Protein AF-A0AB37RE10-F1 (afdb_monomer_lite)

pLDDT: mean 87.5, std 12.58, range [38.84, 96.75]

Secondary structure (DSSP, 8-state):
------PBPPPHHHHHHHHHHHHHHHHHHHTTT-GGGGTS-EEEEEEEEETTEEEEEEEEE-SS-EEEEEEEEETTTTEEEEEEE---

Sequence (88 aa):
MPRKKAFISIPDHQADDFRAAQKSGLQLKYGKEHPGLLTAPDSFSFESKTGSVYKGIHRFFFAKHTTEIDFSYDCETQRWWVTRDFND

Radius of gyration: 13.28 Å; chains: 1; bounding box: 34×34×32 Å

Organism: Pseudomonas amygdali pv. lachrymans (NCBI:txid53707)

Foldseek 3Di:
DPPPQDWDDDPPVLVVLLVVQVLVQCCVPAVPPNVVQSVFDKDKTWRDDDVQKTKIKIWGDDPPDIFIFIWMARSVVSHIYTPGGPPD

Structure (mmCIF, N/CA/C/O backbone):
data_AF-A0AB37RE10-F1
#
_entry.id   AF-A0AB37RE10-F1
#
loop_
_atom_site.group_PDB
_atom_site.id
_atom_site.type_symbol
_atom_site.label_atom_id
_atom_site.label_alt_id
_atom_site.label_comp_id
_atom_site.label_asym_id
_atom_site.label_entity_id
_atom_site.label_seq_id
_atom_site.pdbx_PDB_ins_code
_atom_site.Cartn_x
_atom_site.Cartn_y
_atom_site.Cartn_z
_atom_site.occupancy
_atom_site.B_iso_or_equiv
_atom_site.auth_seq_id
_atom_site.auth_comp_id
_atom_site.auth_asym_id
_atom_site.auth_atom_id
_atom_site.pdbx_PDB_model_num
ATOM 1 N N . MET A 1 1 ? -9.044 26.724 -12.409 1.00 38.84 1 MET A N 1
ATOM 2 C CA . MET A 1 1 ? -8.931 25.528 -13.273 1.00 38.84 1 MET A CA 1
ATOM 3 C C . MET A 1 1 ? -8.915 24.299 -12.375 1.00 38.84 1 MET A C 1
ATOM 5 O O . MET A 1 1 ? -8.057 24.257 -11.498 1.00 38.84 1 MET A O 1
ATOM 9 N N . PRO A 1 2 ? -9.849 23.344 -12.505 1.00 44.28 2 PRO A N 1
ATOM 10 C CA . PRO A 1 2 ? -9.758 22.101 -11.748 1.00 44.28 2 PRO A CA 1
ATOM 11 C C . PRO A 1 2 ? -8.504 21.357 -12.220 1.00 44.28 2 PRO A C 1
ATOM 13 O O . PRO A 1 2 ? -8.353 21.086 -13.411 1.00 44.28 2 PRO A O 1
ATOM 16 N N . ARG A 1 3 ? -7.559 21.086 -11.310 1.00 44.56 3 ARG A N 1
ATOM 17 C CA . ARG A 1 3 ? -6.393 20.256 -11.632 1.00 4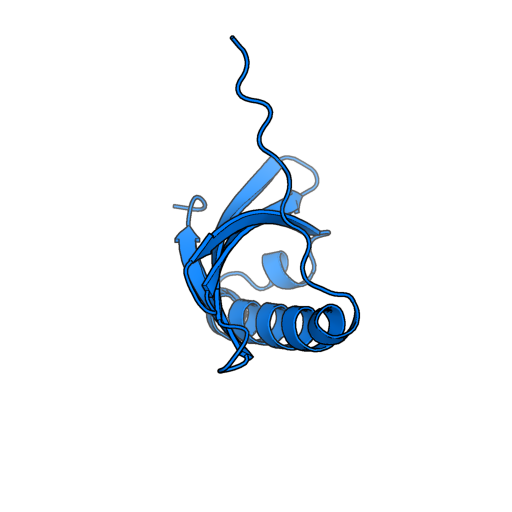4.56 3 ARG A CA 1
ATOM 18 C C . ARG A 1 3 ? -6.930 18.865 -11.970 1.00 44.56 3 ARG A C 1
ATOM 20 O O . ARG A 1 3 ? -7.394 18.168 -11.073 1.00 44.56 3 ARG A O 1
ATOM 27 N N . LYS A 1 4 ? -6.886 18.466 -13.246 1.00 47.72 4 LYS A N 1
ATOM 28 C CA . LYS A 1 4 ? -6.989 17.053 -13.632 1.00 47.72 4 LYS A CA 1
ATOM 29 C C . LYS A 1 4 ? -5.830 16.339 -12.931 1.00 47.72 4 LYS A C 1
ATOM 31 O O . LYS A 1 4 ? -4.705 16.397 -13.416 1.00 47.72 4 LYS A O 1
ATOM 36 N N . LYS A 1 5 ? -6.068 15.749 -11.754 1.00 55.91 5 LYS A N 1
ATOM 37 C CA . LYS A 1 5 ? -5.114 14.813 -11.152 1.00 55.91 5 LYS A CA 1
ATOM 38 C C . LYS A 1 5 ? -5.044 13.633 -12.118 1.00 55.91 5 LYS A C 1
ATOM 40 O O . LYS A 1 5 ? -6.021 12.905 -12.269 1.00 55.91 5 LYS A O 1
ATOM 45 N N . ALA A 1 6 ? -3.949 13.526 -12.864 1.00 57.62 6 ALA A N 1
ATOM 46 C CA . ALA A 1 6 ? -3.688 12.352 -13.677 1.00 57.62 6 ALA A CA 1
ATOM 47 C C . ALA A 1 6 ? -3.480 11.185 -12.707 1.00 57.62 6 ALA A C 1
ATOM 49 O O . ALA A 1 6 ? -2.538 11.207 -11.918 1.00 57.62 6 ALA A O 1
ATOM 50 N N . PHE A 1 7 ? -4.397 10.220 -12.714 1.00 67.31 7 PHE A N 1
ATOM 51 C CA . PHE A 1 7 ? -4.235 8.999 -11.938 1.00 67.31 7 PHE A CA 1
ATOM 52 C C . PHE A 1 7 ? -3.040 8.239 -12.503 1.00 67.31 7 PHE A C 1
ATOM 54 O O . PHE A 1 7 ? -3.006 7.915 -13.692 1.00 67.31 7 PHE A O 1
ATOM 61 N N . ILE A 1 8 ? -2.041 7.992 -11.661 1.00 8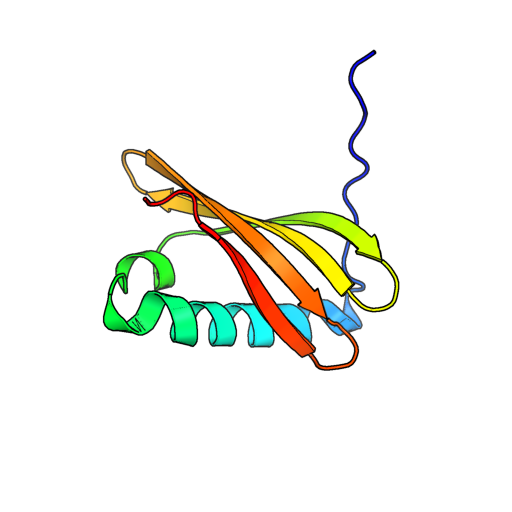3.00 8 ILE A N 1
ATOM 62 C CA . ILE A 1 8 ? -0.914 7.146 -12.038 1.00 83.00 8 ILE A CA 1
ATOM 63 C C . ILE A 1 8 ? -1.363 5.703 -11.842 1.00 83.00 8 ILE A C 1
ATOM 65 O O . ILE A 1 8 ? -2.006 5.373 -10.849 1.00 83.00 8 ILE A O 1
ATOM 69 N N . SER A 1 9 ? -1.052 4.844 -12.804 1.00 83.00 9 SER A N 1
ATOM 70 C CA . SER A 1 9 ? -1.294 3.408 -12.678 1.00 83.00 9 SER A CA 1
ATOM 71 C C . SER A 1 9 ? 0.026 2.709 -12.390 1.00 83.00 9 SER A C 1
ATOM 73 O O . SER A 1 9 ? 1.056 3.057 -12.975 1.00 83.00 9 SER A O 1
ATOM 75 N N . ILE A 1 10 ? 0.000 1.741 -11.475 1.00 83.62 10 ILE A N 1
ATOM 76 C CA . ILE A 1 10 ? 1.086 0.771 -11.361 1.00 83.62 10 ILE A CA 1
ATOM 77 C C . ILE A 1 10 ? 1.034 -0.132 -12.605 1.00 83.62 10 ILE A C 1
ATOM 79 O O . ILE A 1 10 ? -0.064 -0.509 -13.011 1.00 83.62 10 ILE A O 1
ATOM 83 N N . PRO A 1 11 ? 2.178 -0.458 -13.232 1.00 85.44 11 PRO A N 1
ATOM 84 C CA . PRO A 1 11 ? 2.221 -1.432 -14.319 1.00 85.44 11 PRO A CA 1
ATOM 85 C C . PRO A 1 11 ? 1.642 -2.786 -13.892 1.00 85.44 11 PRO A C 1
ATOM 87 O O . PRO A 1 11 ? 1.923 -3.235 -12.785 1.00 85.44 11 PRO A O 1
ATOM 90 N N . ASP A 1 12 ? 0.925 -3.478 -14.780 1.00 85.31 12 ASP A N 1
ATOM 91 C CA . ASP A 1 12 ? 0.233 -4.738 -14.449 1.00 85.31 12 ASP A CA 1
ATOM 92 C C . ASP A 1 12 ? 1.154 -5.796 -13.821 1.00 85.31 12 ASP A C 1
ATOM 94 O O . ASP A 1 12 ? 0.783 -6.449 -12.852 1.00 85.31 12 ASP A O 1
ATOM 98 N N . HIS A 1 13 ? 2.397 -5.909 -14.299 1.00 83.38 13 HIS A N 1
ATOM 99 C CA . HIS A 1 13 ? 3.384 -6.853 -13.757 1.00 83.38 13 HIS A CA 1
ATOM 100 C C . HIS A 1 13 ? 3.835 -6.541 -12.317 1.00 83.38 13 HIS A C 1
ATOM 102 O O . HIS A 1 13 ? 4.432 -7.394 -11.678 1.00 83.38 13 HIS A O 1
ATOM 108 N N . GLN A 1 14 ? 3.573 -5.330 -11.814 1.00 86.25 14 GLN A N 1
ATOM 109 C CA . GLN A 1 14 ? 3.844 -4.895 -10.437 1.00 86.25 14 GLN A CA 1
ATOM 110 C C . GLN A 1 14 ? 2.568 -4.860 -9.579 1.00 86.25 14 GLN A C 1
ATOM 112 O O . GLN A 1 14 ? 2.638 -4.563 -8.386 1.00 86.25 14 GLN A O 1
ATOM 117 N N . ALA A 1 15 ? 1.392 -5.121 -10.162 1.00 87.88 15 ALA A N 1
ATOM 118 C CA . ALA A 1 15 ? 0.122 -5.025 -9.448 1.00 87.88 15 ALA A CA 1
ATOM 119 C C . ALA A 1 15 ? 0.013 -6.083 -8.341 1.00 87.88 15 ALA A C 1
ATOM 121 O O . ALA A 1 15 ? -0.402 -5.759 -7.226 1.00 87.88 15 ALA A O 1
ATOM 122 N N . ASP A 1 16 ? 0.443 -7.315 -8.618 1.00 91.50 16 ASP A N 1
ATOM 123 C CA . ASP A 1 16 ? 0.431 -8.406 -7.640 1.00 91.50 16 ASP A CA 1
ATOM 124 C C . ASP A 1 16 ? 1.405 -8.139 -6.483 1.00 91.50 16 ASP A C 1
ATOM 126 O O . ASP A 1 16 ? 1.018 -8.245 -5.314 1.00 91.50 16 ASP A O 1
ATOM 130 N N . ASP A 1 17 ? 2.625 -7.686 -6.795 1.00 93.31 17 ASP A N 1
ATOM 131 C CA . ASP A 1 17 ? 3.630 -7.282 -5.801 1.00 93.31 17 ASP A CA 1
ATOM 132 C C . ASP A 1 17 ? 3.105 -6.157 -4.903 1.00 93.31 17 ASP A C 1
ATOM 134 O O . ASP A 1 17 ? 3.236 -6.199 -3.676 1.00 93.31 17 ASP A O 1
ATOM 138 N N . PHE A 1 18 ? 2.454 -5.157 -5.502 1.00 94.44 18 PHE A N 1
ATOM 139 C CA . PHE A 1 18 ? 1.814 -4.082 -4.759 1.00 94.44 18 PHE A CA 1
ATOM 140 C C . PHE A 1 18 ? 0.712 -4.608 -3.833 1.00 94.44 18 PHE A C 1
ATOM 142 O O . PHE A 1 18 ? 0.691 -4.237 -2.659 1.00 94.44 18 PHE A O 1
ATOM 149 N N . ARG A 1 19 ? -0.197 -5.469 -4.313 1.00 93.50 19 ARG A N 1
ATOM 150 C CA . ARG A 1 19 ? -1.301 -5.993 -3.487 1.00 93.50 19 ARG A CA 1
ATOM 151 C C . ARG A 1 19 ? -0.779 -6.842 -2.328 1.00 93.50 19 ARG A C 1
ATOM 153 O O . ARG A 1 19 ? -1.303 -6.732 -1.216 1.00 93.50 19 ARG A O 1
ATOM 160 N N . ALA A 1 20 ? 0.272 -7.634 -2.546 1.00 94.50 20 ALA A N 1
ATOM 161 C CA . ALA A 1 20 ? 0.935 -8.388 -1.484 1.00 94.50 20 ALA A CA 1
ATOM 162 C C . ALA A 1 20 ? 1.565 -7.456 -0.432 1.00 94.50 20 ALA A C 1
ATOM 164 O O . ALA A 1 20 ? 1.314 -7.614 0.769 1.00 94.50 20 ALA A O 1
ATOM 165 N N . ALA A 1 21 ? 2.314 -6.442 -0.877 1.00 95.62 21 ALA A N 1
ATOM 166 C CA . ALA A 1 21 ? 2.935 -5.446 -0.008 1.00 95.62 21 ALA A CA 1
ATOM 167 C C . ALA A 1 21 ? 1.897 -4.642 0.789 1.00 95.62 21 ALA A C 1
ATOM 169 O O . ALA A 1 21 ? 2.034 -4.485 2.002 1.00 95.62 21 ALA A O 1
ATOM 170 N N . GLN A 1 22 ? 0.830 -4.187 0.130 1.00 95.12 22 GLN A N 1
ATOM 171 C CA . GLN A 1 22 ? -0.288 -3.461 0.732 1.00 95.12 22 GLN A CA 1
ATOM 172 C C . GLN A 1 22 ? -0.952 -4.291 1.833 1.00 95.12 22 GLN A C 1
ATOM 174 O O . GLN A 1 22 ? -1.101 -3.810 2.954 1.00 95.12 22 GLN A O 1
ATOM 179 N N . LYS A 1 23 ? -1.302 -5.555 1.554 1.00 93.19 23 LYS A N 1
ATOM 180 C CA . LYS A 1 23 ? -1.920 -6.445 2.548 1.00 93.19 23 LYS A CA 1
ATOM 181 C C . LYS A 1 23 ? -1.013 -6.658 3.762 1.00 93.19 23 LYS A C 1
ATOM 183 O O . LYS A 1 23 ? -1.479 -6.568 4.896 1.00 93.19 23 LYS A O 1
ATOM 188 N N . SER A 1 24 ? 0.277 -6.907 3.529 1.00 94.00 24 SER A N 1
ATOM 189 C CA . SER A 1 24 ? 1.268 -7.073 4.598 1.00 94.00 24 SER A CA 1
ATOM 190 C C . SER A 1 24 ? 1.419 -5.800 5.440 1.00 94.00 24 SER A C 1
ATOM 192 O O . SER A 1 24 ? 1.339 -5.846 6.667 1.00 94.00 24 SER A O 1
ATOM 194 N N . GLY A 1 25 ? 1.551 -4.640 4.795 1.00 93.81 25 GLY A N 1
ATOM 195 C CA . GLY A 1 25 ? 1.694 -3.354 5.472 1.00 93.81 25 GLY A CA 1
ATOM 196 C C . GLY A 1 25 ? 0.466 -2.961 6.297 1.00 93.81 25 GLY A C 1
ATOM 197 O O . GLY A 1 25 ? 0.613 -2.481 7.422 1.00 93.81 25 GLY A O 1
ATOM 198 N N . LEU A 1 26 ? -0.742 -3.237 5.798 1.00 93.25 26 LEU A N 1
ATOM 199 C CA . LEU A 1 26 ? -1.977 -3.057 6.564 1.00 93.25 26 LEU A CA 1
ATOM 200 C C . LEU A 1 26 ? -2.053 -3.998 7.763 1.00 93.25 26 LEU A C 1
ATOM 202 O O . LEU A 1 26 ? -2.370 -3.551 8.862 1.00 93.25 26 LEU A O 1
ATOM 206 N N . GLN A 1 27 ? -1.716 -5.279 7.584 1.00 93.56 27 GLN A N 1
ATOM 207 C CA . GLN A 1 27 ? -1.683 -6.248 8.681 1.00 93.56 27 GLN A CA 1
ATOM 208 C C . GLN A 1 27 ? -0.702 -5.820 9.782 1.00 93.56 27 GLN A C 1
ATOM 210 O O . GLN A 1 27 ? -1.026 -5.925 10.965 1.00 93.56 27 GLN A O 1
ATOM 215 N N . LEU A 1 28 ? 0.477 -5.318 9.404 1.00 91.69 28 LEU A N 1
ATOM 216 C CA . LEU A 1 28 ? 1.483 -4.824 10.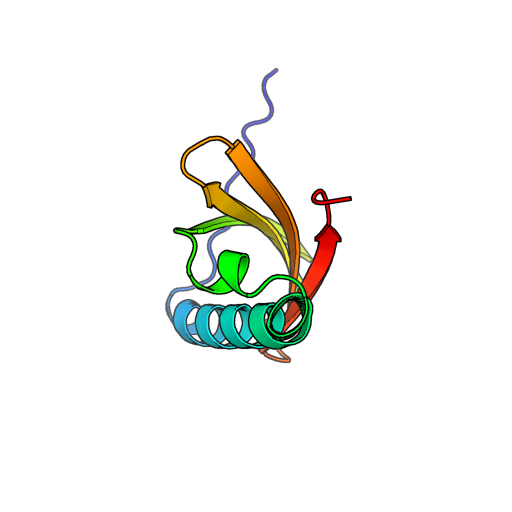345 1.00 91.69 28 LEU A CA 1
ATOM 217 C C . LEU A 1 28 ? 1.003 -3.587 11.111 1.00 91.69 28 LEU A C 1
ATOM 219 O O . LEU A 1 28 ? 1.252 -3.490 12.311 1.00 91.69 28 LEU A O 1
ATOM 223 N N . LYS A 1 29 ? 0.323 -2.653 10.434 1.00 90.94 29 LYS A N 1
ATOM 224 C CA . LYS A 1 29 ? -0.122 -1.388 11.034 1.00 90.94 29 LYS A CA 1
ATOM 225 C C . LYS A 1 29 ? -1.398 -1.530 11.866 1.00 90.94 29 LYS A C 1
ATOM 227 O O . LYS A 1 29 ? -1.461 -0.973 12.953 1.00 90.94 29 LYS A O 1
ATOM 232 N N . TYR A 1 30 ? -2.392 -2.266 11.373 1.00 90.06 30 TYR A N 1
ATOM 233 C CA . TYR A 1 30 ? -3.751 -2.285 11.931 1.00 90.06 30 TYR A CA 1
ATOM 234 C C . TYR A 1 30 ? -4.185 -3.642 12.481 1.00 90.06 30 TYR A C 1
ATOM 236 O O . TYR A 1 30 ? -5.211 -3.727 13.149 1.00 90.06 30 TYR A O 1
ATOM 244 N N . GLY A 1 31 ? -3.421 -4.713 12.255 1.00 89.19 31 GLY A N 1
ATOM 245 C CA . GLY A 1 31 ? -3.859 -6.071 12.587 1.00 89.19 31 GLY A CA 1
ATOM 246 C C . GLY A 1 31 ? -4.071 -6.366 14.070 1.00 89.19 31 GLY A C 1
ATOM 247 O O . GLY A 1 31 ? -4.725 -7.355 14.387 1.00 89.19 31 GLY A O 1
ATOM 248 N N . LYS A 1 32 ? -3.544 -5.532 14.974 1.00 86.81 32 LYS A N 1
ATOM 249 C CA . LYS A 1 32 ? -3.763 -5.662 16.423 1.00 86.81 32 LYS A CA 1
ATOM 250 C C . LYS A 1 32 ? -4.863 -4.740 16.941 1.00 86.81 32 LYS A C 1
ATOM 252 O O . LYS A 1 32 ? -5.701 -5.182 17.717 1.00 86.81 32 LYS A O 1
ATOM 257 N N . GLU A 1 33 ? -4.847 -3.479 16.524 1.00 84.75 33 GLU A N 1
ATOM 258 C CA . GLU A 1 33 ? -5.682 -2.424 17.118 1.00 84.75 33 GLU A CA 1
ATOM 259 C C . GLU A 1 33 ? -6.980 -2.191 16.335 1.00 84.75 33 GLU A C 1
ATOM 261 O O . GLU A 1 33 ? -8.013 -1.878 16.919 1.00 84.75 33 GLU A O 1
ATOM 266 N N . HIS A 1 34 ? -6.963 -2.416 15.018 1.00 83.69 34 HIS A N 1
ATOM 267 C CA . HIS A 1 34 ? -8.084 -2.121 14.126 1.00 83.69 34 HIS A CA 1
ATOM 268 C C . HIS A 1 34 ? -8.307 -3.242 13.094 1.00 83.69 34 HIS A C 1
ATOM 270 O O . HIS A 1 34 ? -8.268 -2.994 11.886 1.00 83.69 34 HIS A O 1
ATOM 276 N N . PRO A 1 35 ? -8.587 -4.489 13.524 1.00 85.62 35 PRO A N 1
ATOM 277 C CA . PRO A 1 35 ? -8.760 -5.615 12.602 1.00 85.62 35 PRO A CA 1
ATOM 278 C C . PRO A 1 35 ? -9.923 -5.416 11.617 1.00 85.62 35 PRO A C 1
ATOM 280 O O . PRO A 1 35 ? -9.902 -5.984 10.529 1.00 85.62 35 PRO A O 1
ATOM 283 N N . GLY A 1 36 ? -10.907 -4.571 11.954 1.00 84.38 36 GLY A N 1
ATOM 284 C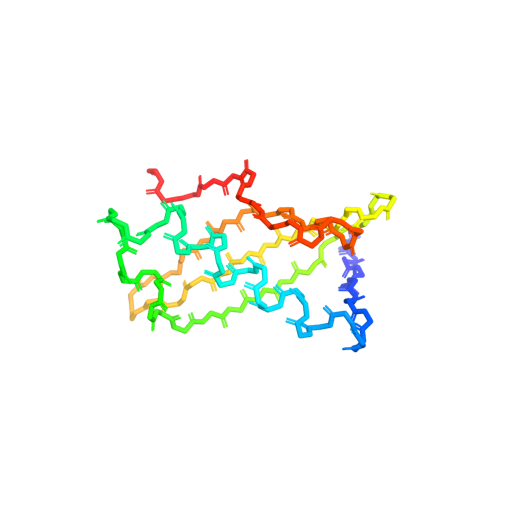 CA . GLY A 1 36 ? -12.010 -4.215 11.057 1.00 84.38 36 GLY A CA 1
ATOM 285 C C . GLY A 1 36 ? -11.574 -3.489 9.778 1.00 84.38 36 GLY A C 1
ATOM 286 O O . GLY A 1 36 ? -12.260 -3.603 8.769 1.00 84.38 36 GLY A O 1
ATOM 287 N N . LEU A 1 37 ? -10.422 -2.802 9.774 1.00 85.50 37 LEU A N 1
ATOM 288 C CA . LEU A 1 37 ? -9.866 -2.203 8.551 1.00 85.50 37 LEU A CA 1
ATOM 289 C C . LEU A 1 37 ? -9.378 -3.268 7.561 1.00 85.50 37 LEU A C 1
ATOM 291 O O . LEU A 1 37 ? -9.388 -3.037 6.360 1.00 85.50 37 LEU A O 1
ATOM 295 N N . LEU A 1 38 ? -8.980 -4.450 8.042 1.00 88.75 38 LEU A N 1
ATOM 296 C CA . LEU A 1 38 ? -8.449 -5.523 7.193 1.00 88.75 38 LEU A CA 1
ATOM 297 C C . LEU A 1 38 ? -9.534 -6.294 6.436 1.00 88.75 38 LEU A C 1
ATOM 299 O O . LEU A 1 38 ? -9.224 -7.032 5.502 1.00 88.75 38 LEU A O 1
ATOM 303 N N . THR A 1 39 ? -10.788 -6.163 6.866 1.00 88.88 39 THR A N 1
ATOM 304 C CA . THR A 1 39 ? -11.948 -6.834 6.267 1.00 88.88 39 THR A CA 1
ATOM 305 C C . THR A 1 39 ? -12.912 -5.862 5.595 1.00 88.88 39 THR A C 1
ATOM 307 O O . THR A 1 39 ? -13.845 -6.303 4.922 1.00 88.88 39 THR A O 1
ATOM 310 N N . ALA A 1 40 ? -12.704 -4.555 5.764 1.00 90.56 40 ALA A N 1
ATOM 311 C CA . ALA A 1 40 ? -13.500 -3.535 5.106 1.00 90.56 40 ALA A CA 1
ATOM 312 C C . ALA A 1 40 ? -13.263 -3.570 3.585 1.00 90.56 40 ALA A C 1
ATOM 314 O O . ALA A 1 40 ? -12.120 -3.727 3.152 1.00 90.56 40 ALA A O 1
ATOM 315 N N . PRO A 1 41 ? -14.312 -3.388 2.764 1.00 93.50 41 PRO A N 1
ATOM 316 C CA . PRO A 1 41 ? -14.134 -3.096 1.350 1.00 93.50 41 PRO A CA 1
ATOM 317 C C . PRO A 1 41 ? -13.204 -1.894 1.170 1.00 93.50 41 PRO A C 1
ATOM 319 O O . PRO A 1 41 ? -13.384 -0.866 1.831 1.00 93.50 41 PRO A O 1
ATOM 322 N N . ASP A 1 42 ? -12.234 -2.018 0.268 1.00 93.31 42 ASP A N 1
ATOM 323 C CA . ASP A 1 42 ? -11.215 -1.003 0.038 1.00 93.31 42 ASP A CA 1
ATOM 324 C C . ASP A 1 42 ? -11.135 -0.520 -1.413 1.00 93.31 42 ASP A C 1
ATOM 326 O O . ASP A 1 42 ? -11.548 -1.185 -2.363 1.00 93.31 42 ASP A O 1
ATOM 330 N N . SER A 1 43 ? -10.564 0.670 -1.587 1.00 92.88 43 SER A N 1
ATOM 331 C CA . SER A 1 43 ? -10.047 1.142 -2.871 1.00 92.88 43 SER A CA 1
ATOM 332 C C . SER A 1 43 ? -8.758 1.923 -2.658 1.00 92.88 43 SER A C 1
ATOM 334 O O . SER A 1 43 ? -8.519 2.479 -1.586 1.00 92.88 43 SER A O 1
ATOM 336 N N . PHE A 1 44 ? -7.925 2.011 -3.689 1.00 92.12 44 PHE A N 1
ATOM 337 C CA . PHE A 1 44 ? -6.706 2.807 -3.643 1.00 92.12 44 PHE A CA 1
ATOM 338 C C . PHE A 1 44 ? -6.513 3.581 -4.943 1.00 92.12 44 PHE A C 1
ATOM 340 O O . PHE A 1 44 ? -6.969 3.176 -6.011 1.00 92.12 44 PHE A O 1
ATOM 347 N N . SER A 1 45 ? -5.823 4.711 -4.848 1.00 91.81 45 SER A N 1
ATOM 348 C CA . SER A 1 45 ? -5.464 5.539 -5.998 1.00 91.81 45 SER A CA 1
ATOM 349 C C . SER A 1 45 ? -4.053 6.075 -5.829 1.00 91.81 45 SER A C 1
ATOM 351 O O . SER A 1 45 ? -3.750 6.638 -4.776 1.00 91.81 45 SER A O 1
ATOM 353 N N . PHE A 1 46 ? -3.214 5.964 -6.858 1.00 92.69 46 PHE A N 1
ATOM 354 C CA . PHE A 1 46 ? -1.900 6.605 -6.857 1.00 92.69 46 PHE A CA 1
ATOM 355 C C . PHE A 1 46 ? -2.001 8.036 -7.375 1.00 92.69 46 PHE A C 1
ATOM 357 O O . PHE A 1 46 ? -2.602 8.308 -8.417 1.00 92.69 46 PHE A O 1
ATOM 364 N N . GLU A 1 47 ? -1.383 8.951 -6.640 1.00 91.62 47 GLU A N 1
ATOM 365 C CA . GLU A 1 47 ? -1.400 10.381 -6.932 1.00 91.62 47 GLU A CA 1
ATOM 366 C C . GLU A 1 47 ? -0.091 10.869 -7.548 1.00 91.62 47 GLU A C 1
ATOM 368 O O . GLU A 1 47 ? -0.089 11.814 -8.334 1.00 91.62 47 GLU A O 1
ATOM 373 N N . SER A 1 48 ? 1.037 10.262 -7.171 1.00 92.38 48 SER A N 1
ATOM 374 C CA . SER A 1 48 ? 2.356 10.653 -7.673 1.00 92.38 48 SER A CA 1
ATOM 375 C C . SER A 1 48 ? 3.356 9.498 -7.618 1.00 92.38 48 SER A C 1
ATOM 377 O O . SER A 1 48 ? 3.163 8.524 -6.890 1.00 92.38 48 SER A O 1
ATOM 379 N N . LYS A 1 49 ? 4.431 9.619 -8.401 1.00 93.38 49 LYS A N 1
ATOM 380 C CA . LYS A 1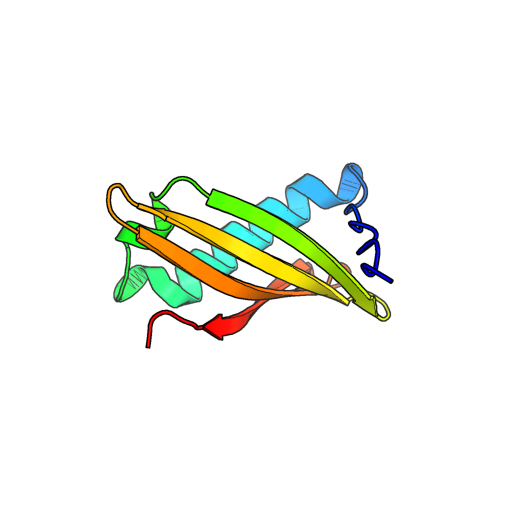 49 ? 5.590 8.725 -8.383 1.00 93.38 49 LYS A CA 1
ATOM 381 C C . LYS A 1 49 ? 6.863 9.566 -8.344 1.00 93.38 49 LYS A C 1
ATOM 383 O O . LYS A 1 49 ? 6.975 10.554 -9.069 1.00 93.38 49 LYS A O 1
ATOM 388 N N . THR A 1 50 ? 7.822 9.193 -7.507 1.00 92.88 50 THR A N 1
ATOM 389 C CA . THR A 1 50 ? 9.145 9.821 -7.417 1.00 92.88 50 THR A CA 1
ATOM 390 C C . THR A 1 50 ? 10.194 8.721 -7.297 1.00 92.88 50 THR A C 1
ATOM 392 O O . THR A 1 50 ? 10.243 8.026 -6.286 1.00 92.88 50 THR A O 1
ATOM 395 N N . GLY A 1 51 ? 11.012 8.532 -8.338 1.00 92.56 51 GLY A N 1
ATOM 396 C CA . GLY A 1 51 ? 11.906 7.371 -8.421 1.00 92.56 51 GLY A CA 1
ATOM 397 C C . GLY A 1 51 ? 11.111 6.061 -8.433 1.00 92.56 51 GLY A C 1
ATOM 398 O O . GLY A 1 51 ? 10.154 5.933 -9.200 1.00 92.56 51 GLY A O 1
ATOM 399 N N . SER A 1 52 ? 11.472 5.118 -7.563 1.00 93.62 52 SER A N 1
ATOM 400 C CA . SER A 1 52 ? 10.754 3.853 -7.344 1.00 93.62 52 SER A CA 1
ATOM 401 C C . SER A 1 52 ? 9.518 3.986 -6.440 1.00 93.62 52 SER A C 1
ATOM 403 O O . SER A 1 52 ? 8.739 3.043 -6.315 1.00 93.62 52 SER A O 1
ATOM 405 N N . VAL A 1 53 ? 9.301 5.152 -5.820 1.00 95.81 53 VAL A N 1
ATOM 406 C CA . VAL A 1 53 ? 8.271 5.329 -4.790 1.00 95.81 53 VAL A CA 1
ATOM 407 C C . VAL A 1 53 ? 6.998 5.932 -5.372 1.00 95.81 53 VAL A C 1
ATOM 409 O O . VAL A 1 53 ? 6.981 7.070 -5.843 1.00 95.81 53 VAL A O 1
ATOM 412 N N . TYR A 1 54 ? 5.906 5.186 -5.281 1.00 95.00 54 TYR A N 1
ATOM 413 C CA . TYR A 1 54 ? 4.545 5.639 -5.524 1.00 95.00 54 TYR A CA 1
ATOM 414 C C . TYR A 1 54 ? 3.934 6.187 -4.237 1.00 95.00 54 TYR A C 1
ATOM 416 O O . TYR A 1 54 ? 4.124 5.625 -3.161 1.00 95.00 54 TYR A O 1
ATOM 424 N N . LYS A 1 55 ? 3.153 7.258 -4.350 1.00 95.44 55 LYS A N 1
ATOM 425 C CA . LYS A 1 55 ? 2.334 7.807 -3.264 1.00 95.44 55 LYS A CA 1
ATOM 426 C C . LYS A 1 55 ? 0.873 7.725 -3.650 1.00 95.44 55 LYS A C 1
ATOM 428 O O . LYS A 1 55 ? 0.527 7.990 -4.806 1.00 95.44 55 LYS A O 1
ATOM 433 N N . GLY A 1 56 ? 0.022 7.386 -2.697 1.00 94.81 56 GLY A N 1
ATOM 434 C CA . GLY A 1 56 ? -1.397 7.226 -2.955 1.00 94.81 56 GLY A CA 1
ATOM 435 C C . GLY A 1 56 ? -2.258 7.358 -1.716 1.00 94.81 56 GLY A C 1
ATOM 436 O O . GLY A 1 56 ? -1.764 7.530 -0.606 1.00 94.81 56 GLY A O 1
ATOM 437 N N . ILE A 1 57 ? -3.559 7.251 -1.947 1.00 94.25 57 ILE A N 1
ATOM 438 C CA . ILE A 1 57 ? -4.591 7.263 -0.916 1.00 94.25 57 ILE A CA 1
ATOM 439 C C . ILE A 1 57 ? -5.263 5.899 -0.925 1.00 94.25 57 ILE A C 1
ATOM 441 O O . ILE A 1 57 ? -5.637 5.403 -1.991 1.00 94.25 57 ILE A O 1
ATOM 445 N N . HIS A 1 58 ? -5.413 5.306 0.252 1.00 94.44 58 HIS A N 1
ATOM 446 C CA . HIS A 1 58 ? -6.182 4.092 0.479 1.00 94.44 58 HIS A CA 1
ATOM 447 C C . HIS A 1 58 ? -7.455 4.470 1.238 1.00 94.44 58 HIS A C 1
ATOM 449 O O . HIS A 1 58 ? -7.389 5.158 2.254 1.00 94.44 58 HIS A O 1
ATOM 455 N N . ARG A 1 59 ? -8.611 4.037 0.735 1.00 94.31 59 ARG A N 1
ATOM 456 C CA . ARG A 1 59 ? -9.932 4.302 1.312 1.00 94.31 59 ARG A CA 1
ATOM 457 C C . ARG A 1 59 ? -10.578 3.007 1.770 1.00 94.31 59 ARG A C 1
ATOM 459 O O . ARG A 1 59 ? -10.675 2.076 0.976 1.00 94.31 59 ARG A O 1
ATOM 466 N N . PHE A 1 60 ? -11.060 2.995 3.003 1.00 93.38 60 PHE A N 1
ATOM 467 C CA . PHE A 1 60 ? -11.844 1.916 3.590 1.00 93.38 60 PHE A CA 1
ATOM 468 C C . PHE A 1 60 ? -13.296 2.355 3.711 1.00 93.38 60 PHE A C 1
ATOM 470 O O . PHE A 1 60 ? -13.590 3.428 4.246 1.00 93.38 60 PHE A O 1
ATOM 477 N N . PHE A 1 61 ? -14.206 1.515 3.235 1.00 91.81 61 PHE A N 1
ATOM 478 C CA . PHE A 1 61 ? -15.632 1.804 3.236 1.00 91.81 61 PHE A CA 1
ATOM 479 C C . PHE A 1 61 ? -16.326 1.032 4.354 1.00 91.81 61 PHE A C 1
ATOM 481 O O . PHE A 1 61 ? -16.407 -0.195 4.334 1.00 91.81 61 PHE A O 1
ATOM 488 N N . PHE A 1 62 ? -16.878 1.764 5.317 1.00 89.19 62 PHE A N 1
ATOM 489 C CA . PHE A 1 62 ? -17.732 1.222 6.365 1.00 89.19 62 PHE A CA 1
ATOM 490 C C . PHE A 1 62 ? -19.188 1.614 6.111 1.00 89.19 62 PHE A C 1
ATOM 492 O O . PHE A 1 62 ? -19.484 2.569 5.397 1.00 89.19 62 PHE A O 1
ATOM 499 N N . ALA A 1 63 ? -20.130 0.913 6.747 1.00 87.62 63 ALA A N 1
ATOM 500 C CA . ALA A 1 63 ? -21.562 1.127 6.511 1.00 87.62 63 ALA A CA 1
ATOM 501 C C . ALA A 1 63 ? -22.043 2.566 6.795 1.00 87.62 63 ALA A C 1
ATOM 503 O O . ALA A 1 63 ? -23.072 2.982 6.271 1.00 87.62 63 ALA A O 1
ATOM 504 N N . LYS A 1 64 ? -21.332 3.313 7.652 1.00 87.75 64 LYS A N 1
ATOM 505 C CA . LYS A 1 64 ? -21.725 4.659 8.107 1.00 87.75 64 LYS A CA 1
ATOM 506 C C . LYS A 1 64 ? -20.688 5.750 7.838 1.00 87.75 64 LYS A C 1
ATOM 508 O O . LYS A 1 64 ? -20.992 6.917 8.052 1.00 87.75 64 LYS A O 1
ATOM 513 N N . HIS A 1 65 ? -19.473 5.391 7.436 1.00 87.69 65 HIS A N 1
ATOM 514 C CA . HIS A 1 65 ? -18.395 6.349 7.205 1.00 87.69 65 HIS A CA 1
ATOM 515 C C . HIS A 1 65 ? -17.346 5.766 6.259 1.00 87.69 65 HIS A C 1
ATOM 517 O O . HIS A 1 65 ? -17.316 4.567 5.989 1.00 87.69 65 HIS A O 1
ATOM 523 N N . THR A 1 66 ? -16.488 6.634 5.741 1.00 90.44 66 THR A N 1
ATOM 524 C CA . THR A 1 66 ? -15.304 6.255 4.970 1.00 90.44 66 THR A CA 1
ATOM 525 C C . THR A 1 66 ? -14.086 6.742 5.726 1.00 90.44 66 THR A C 1
ATOM 527 O O . THR A 1 66 ? -14.070 7.873 6.207 1.00 90.44 66 THR A O 1
ATOM 530 N N . THR A 1 67 ? -13.090 5.878 5.817 1.00 90.44 67 THR A N 1
ATOM 531 C CA . THR A 1 67 ? -11.785 6.189 6.383 1.00 90.44 67 THR A CA 1
ATOM 532 C C . THR A 1 67 ? -10.780 6.272 5.251 1.00 90.44 67 THR A C 1
ATOM 534 O O . THR A 1 67 ? -10.804 5.442 4.343 1.00 90.44 67 THR A O 1
ATOM 537 N N . GLU A 1 68 ? -9.855 7.222 5.325 1.00 93.31 68 GLU A N 1
ATOM 538 C CA . GLU A 1 68 ? -8.763 7.346 4.364 1.00 93.31 68 GLU A CA 1
ATOM 539 C C . GLU A 1 68 ? -7.410 7.313 5.075 1.00 93.31 68 GLU A C 1
ATOM 541 O O . GLU A 1 68 ? -7.291 7.726 6.227 1.00 93.31 68 GLU A O 1
ATOM 546 N N . ILE A 1 69 ? -6.389 6.826 4.375 1.00 94.50 69 ILE A N 1
ATOM 547 C CA . ILE A 1 69 ? -4.986 6.917 4.781 1.00 94.50 69 ILE A CA 1
ATOM 548 C C . ILE A 1 69 ? -4.139 7.291 3.565 1.00 94.50 69 ILE A C 1
ATOM 550 O O . ILE A 1 69 ? -4.389 6.817 2.452 1.00 94.50 69 ILE A O 1
ATOM 554 N N . ASP A 1 70 ? -3.100 8.089 3.785 1.00 95.75 70 ASP A N 1
ATOM 555 C CA . ASP A 1 70 ? -2.060 8.293 2.783 1.00 95.75 70 ASP A CA 1
ATOM 556 C C . ASP A 1 70 ? -1.019 7.189 2.939 1.00 95.75 70 ASP A C 1
ATOM 558 O O . ASP A 1 70 ? -0.573 6.884 4.051 1.00 95.75 70 ASP A O 1
ATOM 562 N N . PHE A 1 71 ? -0.583 6.620 1.822 1.00 95.88 71 PHE A N 1
ATOM 563 C CA . PHE A 1 71 ? 0.440 5.589 1.799 1.00 95.88 71 PHE A CA 1
ATOM 564 C C . PHE A 1 71 ? 1.558 5.912 0.812 1.00 95.88 71 PHE A C 1
ATOM 566 O O . PHE A 1 71 ? 1.420 6.707 -0.123 1.00 95.88 71 PHE A O 1
ATOM 573 N N . SER A 1 72 ? 2.682 5.233 1.002 1.00 96.75 72 SER A N 1
ATOM 574 C CA . SER A 1 72 ? 3.753 5.139 0.019 1.00 96.75 72 SER A CA 1
ATOM 575 C C . SER A 1 72 ? 4.098 3.678 -0.252 1.00 96.75 72 SER A C 1
ATOM 577 O O . SER A 1 72 ? 3.987 2.824 0.629 1.00 96.75 72 SER A O 1
ATOM 579 N N . TYR A 1 73 ? 4.479 3.395 -1.493 1.00 96.69 73 TYR A N 1
ATOM 580 C CA . TYR A 1 73 ? 4.894 2.082 -1.966 1.00 96.69 73 TYR A CA 1
ATOM 581 C C . TYR A 1 73 ? 6.172 2.211 -2.788 1.00 96.69 73 TYR A C 1
ATOM 583 O O . TYR A 1 73 ? 6.178 2.904 -3.800 1.00 96.69 73 TYR A O 1
ATOM 591 N N . ASP A 1 74 ? 7.239 1.546 -2.371 1.00 95.88 74 ASP A N 1
ATOM 592 C CA . ASP A 1 74 ? 8.481 1.442 -3.133 1.00 95.88 74 ASP A CA 1
ATOM 593 C C . ASP A 1 74 ? 8.462 0.159 -3.969 1.00 95.88 74 ASP A C 1
ATOM 595 O O . ASP A 1 74 ? 8.435 -0.939 -3.412 1.00 95.88 74 ASP A O 1
ATOM 599 N N . CYS A 1 75 ? 8.461 0.289 -5.299 1.00 93.31 75 CYS A N 1
ATOM 600 C CA . CYS A 1 75 ? 8.387 -0.860 -6.200 1.00 93.31 75 CYS A CA 1
ATOM 601 C C . CYS A 1 75 ? 9.706 -1.631 -6.346 1.00 93.31 75 CYS A C 1
ATOM 603 O O . CYS A 1 75 ? 9.680 -2.743 -6.858 1.00 93.31 75 CYS A O 1
ATOM 605 N N . GLU A 1 76 ? 10.846 -1.075 -5.924 1.00 93.56 76 GLU A N 1
ATOM 606 C CA . GLU A 1 76 ? 12.124 -1.803 -5.938 1.00 93.56 76 GLU A CA 1
ATOM 607 C C . GLU A 1 76 ? 12.259 -2.703 -4.712 1.00 93.56 76 GLU A C 1
ATOM 609 O O . GLU A 1 76 ? 12.640 -3.865 -4.824 1.00 93.56 76 GLU A O 1
ATOM 614 N N . THR A 1 77 ? 11.905 -2.179 -3.537 1.00 95.00 77 THR A N 1
ATOM 615 C CA . THR A 1 77 ? 11.954 -2.939 -2.278 1.00 95.00 77 THR A CA 1
ATOM 616 C C . THR A 1 77 ? 10.651 -3.668 -1.956 1.00 95.00 77 THR A C 1
ATOM 618 O O . THR A 1 77 ? 10.577 -4.371 -0.949 1.00 95.00 77 THR A O 1
ATOM 621 N N . GLN A 1 78 ? 9.615 -3.478 -2.780 1.00 94.31 78 GLN A N 1
ATOM 622 C CA . GLN A 1 78 ? 8.250 -3.968 -2.568 1.00 94.31 78 GLN A CA 1
ATOM 623 C C . GLN A 1 78 ? 7.696 -3.611 -1.178 1.00 94.31 78 GLN A C 1
ATOM 625 O O . GLN A 1 78 ? 6.905 -4.342 -0.582 1.00 94.31 78 GLN A O 1
ATOM 630 N N . ARG A 1 79 ? 8.112 -2.467 -0.631 1.00 95.50 79 ARG A N 1
ATOM 631 C CA . ARG A 1 79 ? 7.712 -2.024 0.704 1.00 95.50 79 ARG A CA 1
ATOM 632 C C . ARG A 1 79 ? 6.510 -1.096 0.606 1.00 95.50 79 ARG A C 1
ATOM 634 O O . ARG A 1 79 ? 6.560 -0.099 -0.103 1.00 95.50 79 ARG A O 1
ATOM 641 N N . TRP A 1 80 ? 5.464 -1.368 1.382 1.00 96.38 80 TRP A N 1
ATOM 642 C CA . TRP A 1 80 ? 4.299 -0.492 1.534 1.00 96.38 80 TRP A CA 1
ATOM 643 C C . TRP A 1 80 ? 4.215 0.033 2.968 1.00 96.38 80 TRP A C 1
ATOM 645 O O . TRP A 1 80 ? 4.422 -0.724 3.919 1.00 96.38 80 TRP A O 1
ATOM 655 N N . TRP A 1 81 ? 3.923 1.321 3.147 1.00 96.12 81 TRP A N 1
ATOM 656 C CA . TRP A 1 81 ? 3.752 1.913 4.474 1.00 96.12 81 TRP A CA 1
ATOM 657 C C . TRP A 1 81 ? 2.774 3.088 4.478 1.00 96.12 81 TRP A C 1
ATOM 659 O O . TRP A 1 81 ? 2.631 3.812 3.494 1.00 96.12 81 TRP A O 1
ATOM 669 N N . VAL A 1 82 ? 2.138 3.299 5.631 1.00 94.94 82 VAL A N 1
ATOM 670 C CA . VAL A 1 82 ? 1.266 4.451 5.888 1.00 94.94 82 VAL A CA 1
ATOM 671 C C . VAL A 1 82 ? 2.123 5.683 6.157 1.00 94.94 82 VAL A C 1
ATOM 673 O O . VAL A 1 82 ? 3.021 5.645 7.000 1.00 94.94 82 VAL A O 1
ATOM 676 N N . THR A 1 83 ? 1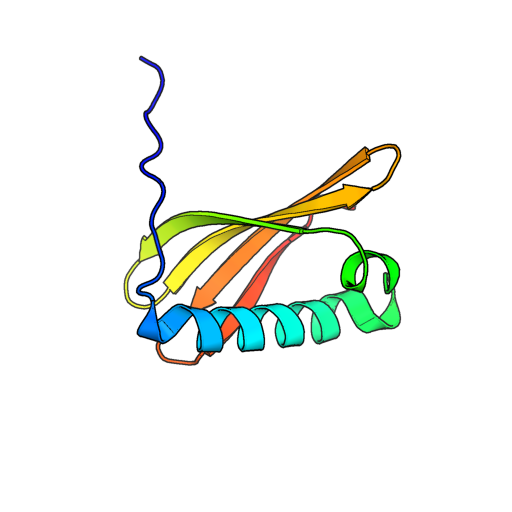.851 6.775 5.450 1.00 94.00 83 THR A N 1
ATOM 677 C CA . THR A 1 83 ? 2.497 8.078 5.666 1.00 94.00 83 THR A CA 1
ATOM 678 C C . THR A 1 83 ? 1.631 9.038 6.463 1.00 94.00 83 THR A C 1
ATOM 680 O O . THR A 1 83 ? 2.172 9.895 7.158 1.00 94.00 83 THR A O 1
ATOM 683 N N . ARG A 1 84 ? 0.305 8.902 6.386 1.00 92.12 84 ARG A N 1
ATOM 684 C CA . ARG A 1 84 ? -0.635 9.672 7.200 1.00 92.12 84 ARG A CA 1
ATOM 685 C C . ARG A 1 84 ? -1.879 8.848 7.476 1.00 92.12 84 ARG A C 1
ATOM 687 O O . ARG A 1 84 ? -2.433 8.251 6.559 1.00 92.12 84 ARG A O 1
ATOM 694 N N . ASP A 1 85 ? -2.298 8.845 8.730 1.00 87.31 85 ASP A N 1
ATOM 695 C CA . ASP A 1 85 ? -3.537 8.220 9.173 1.00 87.31 85 ASP A CA 1
ATOM 696 C C . ASP A 1 85 ? -4.544 9.318 9.516 1.00 87.31 85 ASP A C 1
ATOM 698 O O . ASP A 1 85 ? -4.178 10.293 10.173 1.00 87.31 85 ASP A O 1
ATOM 702 N N . PHE A 1 86 ? -5.776 9.191 9.030 1.00 80.56 86 PHE A N 1
ATOM 703 C CA . PHE A 1 86 ? -6.863 10.127 9.323 1.00 80.56 86 PHE A CA 1
ATOM 704 C C . PHE A 1 86 ? -7.920 9.516 10.260 1.00 80.56 86 PHE A C 1
ATOM 706 O O . PHE A 1 86 ? -9.000 10.082 10.393 1.00 80.56 86 PHE A O 1
ATOM 713 N N . ASN A 1 87 ? -7.627 8.370 10.890 1.00 68.12 87 ASN A N 1
ATOM 714 C CA . ASN A 1 87 ? -8.474 7.746 11.916 1.00 68.12 87 ASN A CA 1
ATOM 715 C C . ASN A 1 87 ? -8.271 8.291 13.341 1.00 68.12 87 ASN A C 1
ATOM 717 O O . ASN A 1 87 ? -8.838 7.711 14.266 1.00 68.12 87 ASN A O 1
ATOM 721 N N . ASP A 1 88 ? -7.442 9.323 13.522 1.00 54.00 88 ASP A N 1
ATOM 722 C CA . ASP A 1 88 ? -7.158 9.930 14.835 1.00 54.00 88 ASP A CA 1
ATOM 723 C C . ASP A 1 88 ? -8.373 10.694 15.400 1.00 54.00 88 ASP A C 1
ATOM 725 O O . ASP A 1 88 ? -9.025 11.433 14.620 1.00 54.00 88 ASP A O 1
#